Protein AF-A0A8C2LLR8-F1 (afdb_monomer_lite)

Foldseek 3Di:
DPDD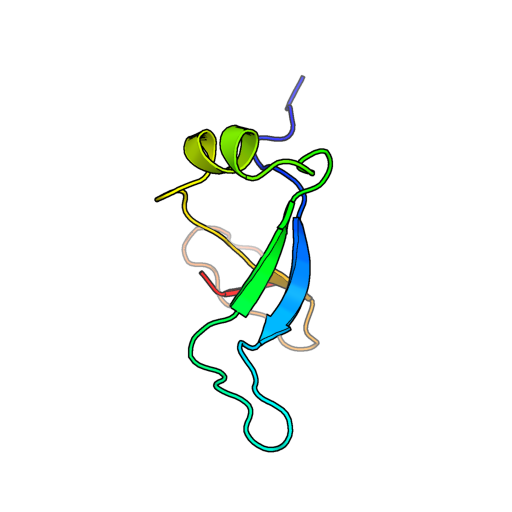PDFDKDFPAADDDPPDGDNVGTDIGTPPDDDPVVCVVVPPDDDKDKDFDDAFDDDPPDPDTGRIDIDD

Secondary structure (DSSP, 8-state):
-----S--EEEEEEEE-SS-EEEEEEEEEETT--STGGGGGGTT----EEEEEEEEEP-TT-SS-EEEEEE-

InterPro domains:
  IPR001780 Large ribosomal subunit protein eL33 [PF01247] (5-58)
  IPR001780 Large ribosomal subunit protein eL33 [PTHR10902] (4-62)
  IPR009000 Translation protein, beta-barrel domain superfamily [SSF50447] (5-57)
  IPR038661 Large ribosomal subunit protein eL33 superfamily [G3DSA:2.40.10.190] (1-71)

Organism: Cricetulus griseus (NCBI:txid10029)

Structure (mmCIF, N/CA/C/O backbone):
data_AF-A0A8C2LLR8-F1
#
_entry.id   AF-A0A8C2LLR8-F1
#
loop_
_atom_site.group_PDB
_atom_site.id
_atom_site.type_symbol
_atom_site.label_atom_id
_atom_site.label_alt_id
_atom_site.label_comp_id
_atom_site.label_asym_id
_atom_site.label_entity_id
_atom_site.label_seq_id
_atom_site.pdbx_PDB_ins_code
_atom_site.Cartn_x
_atom_site.Cartn_y
_atom_site.Cartn_z
_atom_site.occupancy
_atom_site.B_iso_or_equiv
_atom_site.auth_seq_id
_atom_site.auth_comp_id
_atom_site.auth_asym_id
_atom_site.auth_atom_id
_atom_site.pdbx_PDB_model_num
ATOM 1 N N . MET A 1 1 ? -9.593 22.350 -12.621 1.00 42.88 1 MET A N 1
ATOM 2 C CA . MET A 1 1 ? -8.600 21.775 -11.685 1.00 42.88 1 MET A CA 1
ATOM 3 C C . MET A 1 1 ? -8.590 20.270 -11.890 1.00 42.88 1 MET A C 1
ATOM 5 O O . MET A 1 1 ? -9.595 19.637 -11.604 1.00 42.88 1 MET A O 1
ATOM 9 N N . SER A 1 2 ? -7.519 19.708 -12.453 1.00 57.91 2 SER A N 1
ATOM 10 C CA . SER A 1 2 ? -7.361 18.249 -12.524 1.00 57.91 2 SER A CA 1
ATOM 11 C C . SER A 1 2 ? -6.973 17.758 -11.127 1.00 57.91 2 SER A C 1
ATOM 13 O O . SER A 1 2 ? -5.859 18.006 -10.667 1.00 57.91 2 SER A O 1
ATOM 15 N N . GLY A 1 3 ? -7.943 17.215 -10.391 1.00 82.56 3 GLY A N 1
ATOM 16 C CA . GLY A 1 3 ? -7.766 16.750 -9.015 1.00 82.56 3 GLY A CA 1
ATOM 17 C C . GLY A 1 3 ? -7.195 15.333 -8.955 1.00 82.56 3 GLY A C 1
ATOM 18 O O . GLY A 1 3 ? -7.355 14.542 -9.881 1.00 82.56 3 GLY A O 1
ATOM 19 N N . ARG A 1 4 ? -6.534 14.987 -7.845 1.00 87.56 4 ARG A N 1
ATOM 20 C CA . ARG A 1 4 ? -6.044 13.625 -7.594 1.00 87.56 4 ARG A CA 1
ATOM 21 C C . ARG A 1 4 ? -7.236 12.671 -7.422 1.00 87.56 4 ARG A C 1
ATOM 23 O O . ARG A 1 4 ? -8.004 12.832 -6.484 1.00 87.56 4 ARG A O 1
ATOM 30 N N . LEU A 1 5 ? -7.359 11.669 -8.295 1.00 91.88 5 LEU A N 1
ATOM 31 C CA . LEU A 1 5 ? -8.440 10.664 -8.268 1.00 91.88 5 LEU A CA 1
ATOM 32 C C . LEU A 1 5 ? -8.101 9.397 -7.459 1.00 91.88 5 LEU A C 1
ATOM 34 O O . LEU A 1 5 ? -8.839 8.418 -7.495 1.00 91.88 5 LEU A O 1
ATOM 38 N N . TRP A 1 6 ? -6.967 9.390 -6.760 1.00 93.25 6 TRP A N 1
ATOM 39 C CA . TRP A 1 6 ? -6.465 8.241 -6.010 1.00 93.25 6 TRP A CA 1
ATOM 40 C C . TRP A 1 6 ? -6.083 8.634 -4.585 1.00 93.25 6 TRP A C 1
ATOM 42 O O . TRP A 1 6 ? -5.610 9.744 -4.327 1.00 93.25 6 TRP A O 1
ATOM 52 N N . CYS A 1 7 ? -6.249 7.693 -3.661 1.00 93.56 7 CYS A N 1
ATOM 53 C CA . CYS A 1 7 ? -5.811 7.844 -2.280 1.00 93.56 7 CYS A CA 1
ATOM 54 C C . CYS A 1 7 ? -4.370 7.362 -2.152 1.00 93.56 7 CYS A C 1
ATOM 56 O O . CYS A 1 7 ? -4.008 6.301 -2.664 1.00 93.56 7 CYS A O 1
ATOM 58 N N . LYS A 1 8 ? -3.527 8.153 -1.488 1.00 94.62 8 LYS A N 1
ATOM 59 C CA . LYS A 1 8 ? -2.129 7.783 -1.287 1.00 94.62 8 LYS A CA 1
ATOM 60 C C . LYS A 1 8 ? -2.045 6.666 -0.259 1.00 94.62 8 LYS A C 1
ATOM 62 O O . LYS A 1 8 ? -2.658 6.730 0.802 1.00 94.62 8 LYS A O 1
ATOM 67 N N . ALA A 1 9 ? -1.257 5.654 -0.584 1.00 96.06 9 ALA A N 1
ATOM 68 C CA . ALA A 1 9 ? -0.951 4.560 0.313 1.00 96.06 9 ALA A CA 1
ATOM 69 C C . ALA A 1 9 ? 0.537 4.225 0.235 1.00 96.06 9 ALA A C 1
ATOM 71 O O . ALA A 1 9 ? 1.207 4.500 -0.763 1.00 96.06 9 ALA A O 1
ATOM 72 N N . ILE A 1 10 ? 1.047 3.639 1.310 1.00 96.50 10 ILE A N 1
ATOM 73 C CA . ILE A 1 10 ? 2.419 3.162 1.429 1.00 96.50 10 ILE A CA 1
ATOM 74 C C . ILE A 1 10 ? 2.370 1.639 1.499 1.00 96.50 10 ILE A C 1
ATOM 76 O O . ILE A 1 10 ? 1.605 1.074 2.283 1.00 96.50 10 ILE A O 1
ATOM 80 N N . LEU A 1 11 ? 3.205 0.976 0.699 1.00 96.38 11 LEU A N 1
ATOM 81 C CA . LEU A 1 11 ? 3.446 -0.455 0.836 1.00 96.38 11 LEU A CA 1
ATOM 82 C C . LEU A 1 11 ? 4.215 -0.692 2.139 1.00 96.38 11 LEU A C 1
ATOM 84 O O . LEU A 1 11 ? 5.403 -0.392 2.224 1.00 96.38 11 LEU A O 1
ATOM 88 N N . ALA A 1 12 ? 3.527 -1.195 3.162 1.00 95.94 12 ALA A N 1
ATOM 89 C CA . ALA A 1 12 ? 4.130 -1.461 4.466 1.00 95.94 12 ALA A CA 1
ATOM 90 C C . ALA A 1 12 ? 4.951 -2.762 4.462 1.00 95.94 12 ALA A C 1
ATOM 92 O O . ALA A 1 12 ? 5.885 -2.914 5.246 1.00 95.94 12 ALA A O 1
ATOM 93 N N . GLY A 1 13 ? 4.599 -3.700 3.582 1.00 96.69 13 GLY A N 1
ATOM 94 C CA . GLY A 1 13 ? 5.271 -4.983 3.419 1.00 96.69 13 GLY A CA 1
ATOM 95 C C . GLY A 1 13 ? 4.295 -6.057 2.960 1.00 96.69 13 GLY A C 1
ATOM 96 O O . GLY A 1 13 ? 3.195 -5.756 2.504 1.00 96.69 13 GLY A O 1
ATOM 97 N N . TYR A 1 14 ? 4.684 -7.316 3.112 1.00 97.81 14 TYR A N 1
ATOM 98 C CA . TYR A 1 14 ? 3.822 -8.459 2.827 1.00 97.81 14 TYR A CA 1
ATOM 99 C C . TYR A 1 14 ? 3.264 -9.058 4.111 1.00 97.81 14 TYR A C 1
ATOM 101 O O . TYR A 1 14 ? 3.821 -8.884 5.201 1.00 97.81 14 TYR A O 1
ATOM 109 N N . LYS A 1 15 ? 2.175 -9.813 3.982 1.00 97.50 15 LYS A N 1
ATOM 110 C CA . LYS A 1 15 ? 1.648 -10.614 5.083 1.00 97.50 15 LYS A CA 1
ATOM 111 C C . LYS A 1 15 ? 2.735 -11.582 5.550 1.00 97.50 15 LYS A C 1
ATOM 113 O O . LYS A 1 15 ? 3.232 -12.389 4.771 1.00 97.50 15 LYS A O 1
ATOM 118 N N . ARG A 1 16 ? 3.099 -11.537 6.829 1.00 98.00 16 ARG A N 1
ATOM 119 C CA . ARG A 1 16 ? 4.166 -12.381 7.382 1.00 98.00 16 ARG A CA 1
ATOM 120 C C . ARG A 1 16 ? 3.856 -12.846 8.796 1.00 98.00 16 ARG A C 1
ATOM 122 O O . ARG A 1 16 ? 3.100 -12.201 9.516 1.00 98.00 16 ARG A O 1
ATOM 129 N N . GLY A 1 17 ? 4.436 -13.982 9.164 1.00 96.12 17 GLY A N 1
ATOM 130 C CA . GLY A 1 17 ? 4.624 -14.383 10.556 1.00 96.12 17 GLY A CA 1
ATOM 131 C C . GLY A 1 17 ? 6.031 -14.019 11.033 1.00 96.12 17 GLY A C 1
ATOM 132 O O . GLY A 1 17 ? 6.718 -13.204 10.413 1.00 96.12 17 GLY A O 1
ATOM 133 N N . LEU A 1 18 ? 6.477 -14.669 12.111 1.00 96.62 18 LEU A N 1
ATOM 134 C CA . LEU A 1 18 ? 7.831 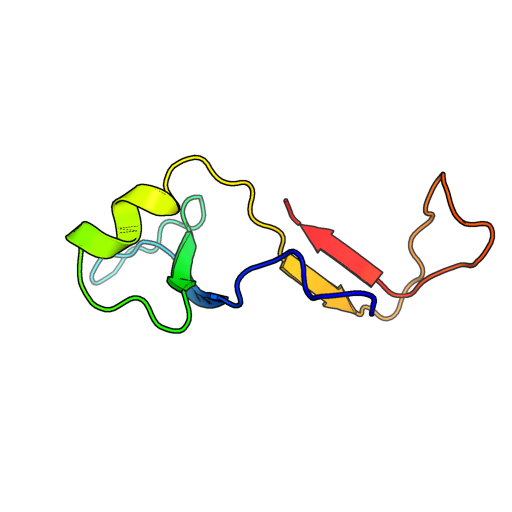-14.488 12.641 1.00 96.62 18 LEU A CA 1
ATOM 135 C C . LEU A 1 18 ? 8.902 -14.879 11.605 1.00 96.62 18 LEU A C 1
ATOM 137 O O . LEU A 1 18 ? 9.805 -14.096 11.328 1.00 96.62 18 LEU A O 1
ATOM 141 N N . TRP A 1 19 ? 8.731 -16.047 10.978 1.00 95.94 19 TRP A N 1
ATOM 142 C CA . TRP A 1 19 ? 9.717 -16.644 10.068 1.00 95.94 19 TRP A CA 1
ATOM 143 C C . TRP A 1 19 ? 9.322 -16.562 8.594 1.00 95.94 19 TRP A C 1
ATOM 145 O O . TRP A 1 19 ? 10.155 -16.283 7.741 1.00 95.94 19 TRP A O 1
ATOM 155 N N . ASN A 1 20 ? 8.038 -16.775 8.297 1.00 95.88 20 ASN A N 1
ATOM 156 C CA . ASN A 1 20 ? 7.573 -16.941 6.923 1.00 95.88 20 ASN A CA 1
ATOM 157 C C . ASN A 1 20 ? 6.852 -15.694 6.423 1.00 95.88 20 ASN A C 1
ATOM 159 O O . ASN A 1 20 ? 5.89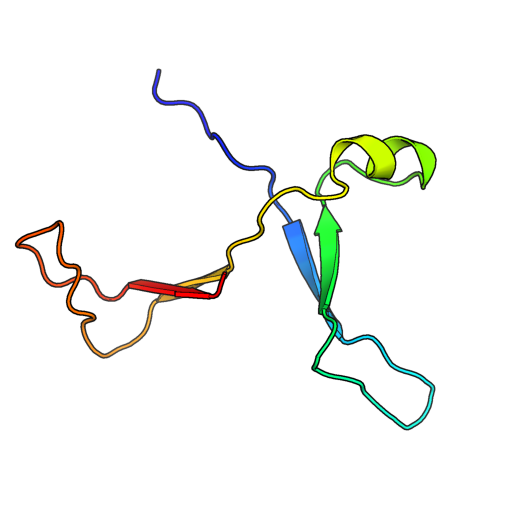5 -15.222 7.052 1.00 95.88 20 ASN A O 1
ATOM 163 N N . GLN A 1 21 ? 7.271 -15.219 5.256 1.00 97.38 21 GLN A N 1
ATOM 164 C CA . GLN A 1 21 ? 6.596 -14.185 4.487 1.00 97.38 21 GLN A CA 1
ATOM 165 C C . GLN A 1 21 ? 5.686 -14.828 3.429 1.00 97.38 21 GLN A C 1
ATOM 167 O O . GLN A 1 21 ? 5.943 -15.935 2.968 1.00 97.38 21 GLN A O 1
ATOM 172 N N . ARG A 1 22 ? 4.555 -14.186 3.133 1.00 97.69 22 ARG A N 1
ATOM 173 C CA . ARG A 1 22 ? 3.580 -14.612 2.126 1.00 97.69 22 ARG A CA 1
ATOM 174 C C . ARG A 1 22 ? 3.364 -13.463 1.149 1.00 97.69 22 ARG A C 1
ATOM 176 O O . ARG A 1 22 ? 2.567 -12.563 1.404 1.00 97.69 22 ARG A O 1
ATOM 183 N N . GLU A 1 23 ? 4.077 -13.508 0.035 1.00 96.06 23 GLU A N 1
ATOM 184 C CA . GLU A 1 23 ? 4.193 -12.421 -0.944 1.00 96.06 23 GLU A CA 1
ATOM 185 C C . GLU A 1 23 ? 2.913 -12.201 -1.761 1.00 96.06 23 GLU A C 1
ATOM 187 O O . GLU A 1 23 ? 2.686 -11.106 -2.261 1.00 96.06 23 GLU A O 1
ATOM 192 N N . HIS A 1 24 ? 2.029 -13.203 -1.836 1.00 96.31 24 HIS A N 1
ATOM 193 C CA . HIS A 1 24 ? 0.746 -13.097 -2.546 1.00 96.31 24 HIS A CA 1
ATOM 194 C C . HIS A 1 24 ? -0.240 -12.106 -1.903 1.00 96.31 24 HIS A C 1
ATOM 196 O O . HIS A 1 24 ? -1.303 -11.845 -2.460 1.00 96.31 24 HIS A O 1
ATOM 202 N N . THR A 1 25 ? 0.053 -11.577 -0.709 1.00 96.50 25 THR A N 1
ATOM 203 C CA . THR A 1 25 ? -0.774 -10.552 -0.061 1.00 96.50 25 THR A CA 1
ATOM 204 C C . THR A 1 25 ? 0.098 -9.433 0.485 1.00 96.50 25 THR A C 1
ATOM 206 O O . THR A 1 25 ? 0.869 -9.623 1.428 1.00 96.50 25 THR A O 1
ATOM 209 N N . ALA A 1 26 ? -0.072 -8.244 -0.084 1.00 96.94 26 ALA A N 1
ATOM 210 C CA . ALA A 1 26 ? 0.555 -7.018 0.384 1.00 96.94 26 ALA A CA 1
ATOM 211 C C . ALA A 1 26 ? -0.263 -6.353 1.503 1.00 96.94 26 ALA A C 1
ATOM 213 O O . ALA A 1 26 ? -1.491 -6.425 1.535 1.00 96.94 26 ALA A O 1
ATOM 214 N N . LEU A 1 27 ? 0.434 -5.676 2.410 1.00 96.19 27 LEU A N 1
ATOM 215 C CA . LEU A 1 27 ? -0.129 -4.804 3.432 1.00 96.19 27 LEU A CA 1
ATOM 216 C C . LEU A 1 27 ? 0.057 -3.352 2.988 1.00 96.19 27 LEU A C 1
ATOM 218 O O . LEU A 1 27 ? 1.182 -2.892 2.772 1.00 96.19 27 LEU A O 1
ATOM 222 N N . LEU A 1 28 ? -1.052 -2.627 2.869 1.00 96.06 28 LEU A N 1
ATOM 223 C CA . LEU A 1 28 ? -1.078 -1.232 2.441 1.00 96.06 28 LEU A CA 1
ATOM 224 C C . LEU A 1 28 ? -1.518 -0.345 3.604 1.00 96.06 28 LEU A C 1
ATOM 226 O O . LEU A 1 28 ? -2.553 -0.590 4.221 1.00 96.06 28 LEU A O 1
ATOM 230 N N . LYS A 1 29 ? -0.741 0.702 3.884 1.00 95.88 29 LYS A N 1
ATOM 231 C CA . LYS A 1 29 ? -1.112 1.755 4.832 1.00 95.88 29 LYS A CA 1
ATOM 232 C C . LYS A 1 29 ? -1.632 2.955 4.055 1.00 95.88 29 LYS A C 1
ATOM 234 O O . LYS A 1 29 ? -0.850 3.639 3.397 1.00 95.88 29 LYS A O 1
ATOM 239 N N . ILE A 1 30 ? -2.935 3.191 4.126 1.00 95.88 30 ILE A N 1
ATOM 240 C CA . ILE A 1 30 ? -3.586 4.331 3.476 1.00 95.88 30 ILE A CA 1
ATOM 241 C C . ILE A 1 30 ? -3.335 5.584 4.322 1.00 95.88 30 ILE A C 1
ATOM 243 O O . ILE A 1 30 ? -3.391 5.542 5.551 1.00 95.88 30 ILE A O 1
ATOM 247 N N . GLU A 1 31 ? -2.994 6.694 3.673 1.00 95.38 31 GLU A N 1
ATOM 248 C CA . GLU A 1 31 ? -2.792 7.975 4.348 1.00 95.38 31 GLU A CA 1
ATOM 249 C C . GLU A 1 31 ? -4.112 8.465 4.960 1.00 95.38 31 GLU A C 1
ATOM 251 O O . GLU A 1 31 ? -5.138 8.498 4.284 1.00 95.38 31 GLU A O 1
ATOM 256 N N . GLY A 1 32 ? -4.086 8.836 6.243 1.00 93.88 32 GLY A N 1
ATOM 257 C CA . GLY A 1 32 ? -5.263 9.334 6.960 1.00 93.88 32 GLY A CA 1
ATOM 258 C C . GLY A 1 32 ? -6.229 8.264 7.480 1.00 93.88 32 GLY A C 1
ATOM 259 O O . GLY A 1 32 ? -7.259 8.637 8.022 1.00 93.88 32 GLY A O 1
ATOM 260 N N . VAL A 1 33 ? -5.907 6.972 7.346 1.00 94.88 33 VAL A N 1
ATOM 261 C CA . VA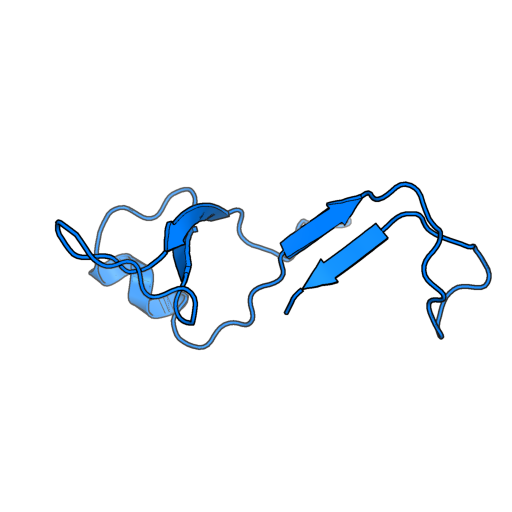L A 1 33 ? -6.716 5.866 7.888 1.00 94.88 33 VAL A CA 1
ATOM 262 C C . VAL A 1 33 ? -5.974 5.214 9.049 1.00 94.88 33 VAL A C 1
ATOM 264 O O . VAL A 1 33 ? -4.872 4.681 8.869 1.00 94.88 33 VAL A O 1
ATOM 267 N N . TYR A 1 34 ? -6.573 5.252 10.238 1.00 94.56 34 TYR A N 1
ATOM 268 C CA . TYR A 1 34 ? -5.959 4.735 11.469 1.00 94.56 34 TYR A CA 1
ATOM 269 C C . TYR A 1 34 ? -6.857 3.756 12.222 1.00 94.56 34 TYR A C 1
ATOM 271 O O . TYR A 1 34 ? -6.340 2.883 12.923 1.00 94.56 34 TYR A O 1
ATOM 279 N N . ALA A 1 35 ? -8.176 3.872 12.063 1.00 95.44 35 ALA A N 1
ATOM 280 C CA . ALA A 1 35 ? -9.137 2.950 12.651 1.00 95.44 35 ALA A CA 1
ATOM 281 C C . ALA A 1 35 ? -9.560 1.874 11.643 1.00 95.44 35 ALA A C 1
ATOM 283 O O . ALA A 1 35 ? -9.524 2.076 10.429 1.00 95.44 35 ALA A O 1
ATOM 284 N N . ARG A 1 36 ? -9.989 0.712 12.144 1.00 93.88 36 ARG A N 1
ATOM 285 C CA . ARG A 1 36 ? -10.492 -0.376 11.291 1.00 93.88 36 ARG A CA 1
ATOM 286 C C . ARG A 1 36 ? -11.782 0.033 10.582 1.00 93.88 36 ARG A C 1
ATOM 288 O O . ARG A 1 36 ? -11.989 -0.320 9.429 1.00 93.88 36 ARG A O 1
ATOM 295 N N . ASP A 1 37 ? -12.609 0.797 11.262 1.00 95.12 37 ASP A N 1
ATOM 296 C CA . ASP A 1 37 ? -13.936 1.230 10.843 1.00 95.12 37 ASP A CA 1
ATOM 297 C C . ASP A 1 37 ? -13.832 2.118 9.587 1.00 95.12 37 ASP A C 1
ATOM 299 O O . ASP A 1 37 ? -14.575 1.967 8.624 1.00 95.12 37 ASP A O 1
ATOM 303 N N . GLU A 1 38 ? -12.798 2.963 9.534 1.00 93.81 38 GLU A N 1
ATOM 304 C CA . GLU A 1 38 ? -12.466 3.816 8.386 1.00 93.81 38 GLU A CA 1
ATOM 305 C C . GLU A 1 38 ? -11.998 3.017 7.155 1.00 93.81 38 GLU A C 1
ATOM 307 O O . GLU A 1 38 ? -12.083 3.502 6.024 1.00 93.81 38 GLU A O 1
ATOM 312 N N . THR A 1 39 ? -11.501 1.785 7.341 1.00 94.06 39 THR A N 1
ATOM 313 C CA . THR A 1 39 ? -11.013 0.956 6.223 1.00 94.06 39 THR A CA 1
ATOM 314 C C . THR A 1 39 ? -12.140 0.417 5.350 1.00 94.06 39 THR A C 1
ATOM 316 O O . THR A 1 39 ? -11.891 0.090 4.189 1.00 94.06 39 THR A O 1
ATOM 319 N N . GLU A 1 40 ? -13.371 0.362 5.866 1.00 95.12 40 GLU A N 1
ATOM 320 C CA . GLU A 1 40 ? -14.522 -0.232 5.181 1.00 95.12 40 GLU A CA 1
ATOM 321 C C . GLU A 1 40 ? -14.795 0.427 3.822 1.00 95.12 40 GLU A C 1
ATOM 323 O O . GLU A 1 40 ? -15.047 -0.260 2.833 1.00 95.12 40 GLU A O 1
ATOM 328 N N . PHE A 1 41 ? -14.612 1.747 3.730 1.00 93.56 41 PHE A N 1
ATOM 329 C CA . PHE A 1 41 ? -14.758 2.500 2.482 1.00 93.56 41 PHE A CA 1
ATOM 330 C C . PHE A 1 41 ? -13.805 2.036 1.361 1.00 93.56 41 PHE A C 1
ATOM 332 O O . PHE A 1 41 ? -14.131 2.128 0.172 1.00 93.56 41 PHE A O 1
ATOM 339 N N . TYR A 1 42 ? -12.617 1.548 1.727 1.00 94.81 42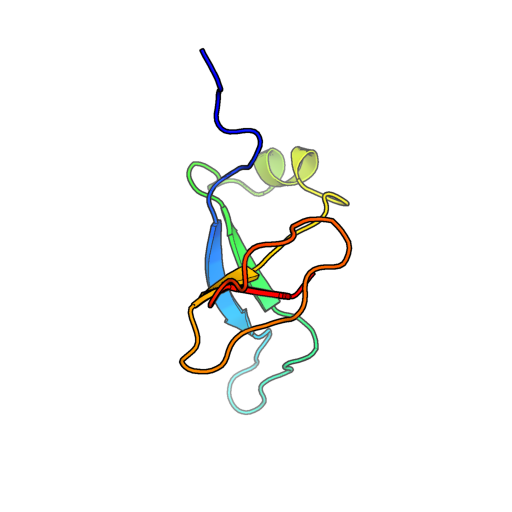 TYR A N 1
ATOM 340 C CA . TYR A 1 42 ? -11.549 1.179 0.795 1.00 94.81 42 TYR A CA 1
ATOM 341 C C . TYR A 1 42 ? -11.579 -0.294 0.382 1.00 94.81 42 TYR A C 1
ATOM 343 O O . TYR A 1 42 ? -10.863 -0.688 -0.544 1.00 94.81 42 TYR A O 1
ATOM 351 N N . LEU A 1 43 ? -12.408 -1.115 1.029 1.00 93.75 43 LEU A N 1
ATOM 352 C CA . LEU A 1 43 ? -12.551 -2.522 0.675 1.00 93.75 43 LEU A CA 1
ATOM 353 C C . LEU A 1 43 ? -13.086 -2.666 -0.759 1.00 93.75 43 LEU A C 1
ATOM 355 O O . LEU A 1 43 ? -14.025 -1.991 -1.178 1.00 93.75 43 LEU A O 1
ATOM 359 N N . GLY A 1 44 ? -12.446 -3.537 -1.542 1.00 93.75 44 GLY A N 1
ATOM 360 C CA . GLY A 1 44 ? -12.816 -3.808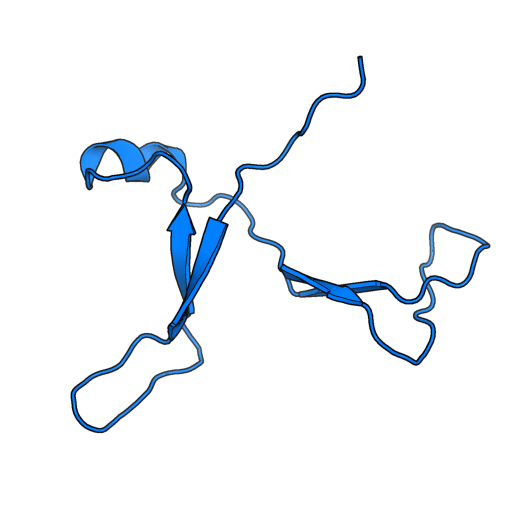 -2.936 1.00 93.75 44 GLY A CA 1
ATOM 361 C C . GLY A 1 44 ? -12.392 -2.743 -3.956 1.00 93.75 44 GLY A C 1
ATOM 362 O O . GLY A 1 44 ? -12.658 -2.909 -5.147 1.00 93.75 44 GLY A O 1
ATOM 363 N N . LYS A 1 45 ? -11.722 -1.658 -3.543 1.00 95.50 45 LYS A N 1
ATOM 364 C CA . LYS A 1 45 ? -11.142 -0.689 -4.488 1.00 95.50 45 LYS A CA 1
ATOM 365 C C . LYS A 1 45 ? -9.924 -1.294 -5.197 1.00 95.50 45 LYS A C 1
ATOM 367 O O . LYS A 1 45 ? -9.201 -2.105 -4.627 1.00 95.50 45 LYS A O 1
ATOM 372 N N . ARG A 1 46 ? -9.683 -0.875 -6.445 1.00 95.50 46 ARG A N 1
ATOM 373 C CA . ARG A 1 46 ? -8.473 -1.253 -7.194 1.00 95.50 46 ARG A CA 1
ATOM 374 C C . ARG A 1 46 ? -7.264 -0.500 -6.645 1.00 95.50 46 ARG A C 1
ATOM 376 O O . ARG A 1 46 ? -7.358 0.693 -6.358 1.00 95.50 46 ARG A O 1
ATOM 383 N N . CYS A 1 47 ? -6.135 -1.188 -6.551 1.00 95.06 47 CYS A N 1
ATOM 384 C CA . CYS A 1 47 ? -4.851 -0.599 -6.199 1.00 95.06 47 CYS A CA 1
ATOM 385 C C . CYS A 1 47 ? -3.952 -0.581 -7.436 1.00 95.06 47 CYS A C 1
ATOM 387 O O . CYS A 1 47 ? -4.155 -1.346 -8.369 1.00 95.06 47 CYS A O 1
ATOM 389 N N . ALA A 1 48 ? -2.995 0.338 -7.467 1.00 95.44 48 ALA A N 1
ATOM 390 C CA . ALA A 1 48 ? -1.987 0.376 -8.511 1.00 95.44 48 ALA A CA 1
ATOM 391 C C . ALA A 1 48 ? -0.668 0.852 -7.909 1.00 95.44 48 ALA A C 1
ATOM 393 O O . ALA A 1 48 ? -0.629 1.858 -7.194 1.00 95.44 48 ALA A O 1
ATOM 394 N N . TYR A 1 49 ? 0.412 0.141 -8.204 1.00 94.94 49 TYR A N 1
ATOM 395 C CA . TYR A 1 49 ? 1.768 0.536 -7.864 1.00 94.94 49 TYR A CA 1
ATOM 396 C C . TYR A 1 49 ? 2.461 1.058 -9.117 1.00 94.94 49 TYR A C 1
ATOM 398 O O . TYR A 1 49 ? 2.763 0.296 -10.033 1.00 94.94 49 TYR A O 1
ATOM 406 N N . VAL A 1 50 ? 2.687 2.371 -9.154 1.00 93.06 50 VAL A N 1
ATOM 407 C CA . VAL A 1 50 ? 3.331 3.059 -10.276 1.00 93.06 50 VAL A CA 1
ATOM 408 C C . VAL A 1 50 ? 4.796 3.302 -9.944 1.00 93.06 50 VAL A C 1
ATOM 410 O O . VAL A 1 50 ? 5.108 3.925 -8.927 1.00 93.06 50 VAL A O 1
ATOM 413 N N . TYR A 1 51 ? 5.695 2.853 -10.815 1.00 93.12 51 TYR A N 1
ATOM 414 C CA . TYR A 1 51 ? 7.133 3.067 -10.670 1.00 93.12 51 TYR A CA 1
ATOM 415 C C . TYR A 1 51 ? 7.786 3.410 -12.010 1.00 93.12 51 TYR A C 1
ATOM 417 O O . TYR A 1 51 ? 7.201 3.226 -13.077 1.00 93.12 51 TYR A O 1
ATOM 425 N N . LYS A 1 52 ? 9.005 3.952 -11.951 1.00 91.12 52 LYS A N 1
ATOM 426 C CA . LYS A 1 52 ? 9.819 4.233 -13.137 1.00 91.12 52 LYS A CA 1
ATOM 427 C C . LYS A 1 52 ? 10.892 3.163 -13.298 1.00 91.12 52 LYS A C 1
ATOM 429 O O . LYS A 1 52 ? 11.488 2.756 -12.302 1.00 91.12 52 LYS A O 1
ATOM 434 N N . ALA A 1 53 ? 11.181 2.756 -14.529 1.00 89.50 53 ALA A N 1
ATOM 435 C CA . ALA A 1 53 ? 12.297 1.866 -14.836 1.00 89.50 53 ALA A CA 1
ATOM 436 C C . ALA A 1 53 ? 13.124 2.379 -16.022 1.00 89.50 53 ALA A C 1
ATOM 438 O O . ALA A 1 53 ? 12.716 3.280 -16.747 1.00 89.50 53 ALA A O 1
ATOM 439 N N . LYS A 1 54 ? 14.313 1.798 -16.217 1.00 87.50 54 LYS A N 1
ATOM 440 C CA . LYS A 1 54 ? 15.261 2.233 -17.255 1.00 87.50 54 LYS A CA 1
ATOM 441 C C . LYS A 1 54 ? 14.744 2.003 -18.676 1.00 87.50 54 LYS A C 1
ATOM 443 O O . LYS A 1 54 ? 15.007 2.817 -19.550 1.00 87.50 54 LYS A O 1
ATOM 448 N N . ASN A 1 55 ? 14.028 0.908 -18.903 1.00 85.06 55 ASN A N 1
ATOM 449 C CA . ASN A 1 55 ? 13.574 0.524 -20.236 1.00 85.06 55 ASN A CA 1
ATOM 450 C C . ASN A 1 55 ? 12.164 1.050 -20.491 1.00 85.06 55 ASN A C 1
ATOM 452 O O . ASN A 1 55 ? 11.340 1.058 -19.576 1.00 85.06 55 ASN A O 1
ATOM 456 N N . ASN A 1 56 ? 11.888 1.435 -21.731 1.00 78.94 56 ASN A N 1
ATOM 457 C CA . ASN A 1 56 ? 10.578 1.934 -22.127 1.00 78.94 56 ASN A CA 1
ATOM 458 C C . ASN A 1 56 ? 9.546 0.811 -22.152 1.00 78.94 56 ASN A C 1
ATOM 460 O O . ASN A 1 56 ? 9.838 -0.302 -22.593 1.00 78.94 56 ASN A O 1
ATOM 464 N N . THR A 1 57 ? 8.340 1.126 -21.699 1.00 76.25 57 THR A N 1
ATOM 465 C CA . THR A 1 57 ? 7.155 0.301 -21.921 1.00 76.25 57 THR A CA 1
ATOM 466 C C . THR A 1 57 ? 6.402 0.818 -23.129 1.00 76.25 57 THR A C 1
ATOM 468 O O . THR A 1 57 ? 6.265 2.026 -23.333 1.00 76.25 57 THR A O 1
ATOM 471 N N . MET A 1 58 ? 5.910 -0.117 -23.938 1.00 71.25 58 MET A N 1
ATOM 472 C CA . MET A 1 58 ? 4.931 0.197 -24.964 1.00 71.25 58 MET A CA 1
ATOM 473 C C . MET A 1 58 ? 3.579 0.383 -24.276 1.00 71.25 58 MET A C 1
ATOM 475 O O . MET A 1 58 ? 3.100 -0.524 -23.595 1.00 71.25 58 MET A O 1
ATOM 479 N N . TRP A 1 59 ? 2.976 1.553 -24.449 1.00 72.00 59 TRP A N 1
ATOM 480 C CA . TRP A 1 59 ? 1.605 1.820 -24.034 1.00 72.00 59 TRP A CA 1
ATOM 481 C C . TRP A 1 59 ? 0.748 1.923 -25.288 1.00 72.00 59 TRP A C 1
ATOM 483 O O . TRP A 1 59 ? 1.027 2.740 -26.155 1.00 72.00 59 TRP A O 1
ATOM 493 N N . GLU A 1 60 ? -0.304 1.111 -25.382 1.00 66.69 60 GLU A N 1
ATOM 494 C CA . GLU A 1 60 ? -1.162 1.054 -26.578 1.00 66.69 60 GLU A CA 1
ATOM 495 C C . GLU A 1 60 ? -1.867 2.386 -26.893 1.00 66.69 60 GLU A C 1
ATOM 497 O O . GLU A 1 60 ? -2.279 2.612 -28.024 1.00 66.69 60 GLU A O 1
ATOM 502 N N . LEU A 1 61 ? -2.012 3.267 -25.898 1.00 67.94 61 LEU A N 1
ATOM 503 C CA . LEU A 1 61 ? -2.794 4.504 -25.988 1.00 67.94 61 LEU A CA 1
ATOM 504 C C . LEU A 1 61 ? -1.947 5.783 -26.069 1.00 67.94 61 LEU A C 1
ATOM 506 O O . LEU A 1 61 ? -2.517 6.872 -26.129 1.00 67.94 61 LEU A O 1
ATOM 510 N N . SER A 1 62 ? -0.616 5.688 -26.041 1.00 65.56 62 SER A N 1
ATOM 511 C CA . SER A 1 62 ? 0.256 6.858 -26.175 1.00 65.56 62 SER A CA 1
ATOM 512 C C . SER A 1 62 ? 1.397 6.578 -27.140 1.00 65.56 62 SER A C 1
ATOM 514 O O . SER A 1 62 ? 2.177 5.657 -26.914 1.00 65.56 62 SER A O 1
ATOM 516 N N . ASP A 1 63 ? 1.537 7.425 -28.160 1.00 63.00 63 ASP A N 1
ATOM 517 C CA . ASP A 1 63 ? 2.633 7.348 -29.136 1.00 63.00 63 ASP A CA 1
ATOM 518 C C . ASP A 1 63 ? 4.022 7.546 -28.493 1.00 63.00 63 ASP A C 1
ATOM 520 O O . ASP A 1 63 ? 5.039 7.088 -29.011 1.00 63.00 63 ASP A O 1
ATOM 524 N N . GLU A 1 64 ? 4.071 8.173 -27.315 1.00 70.19 64 GLU A N 1
ATOM 525 C CA . GLU A 1 64 ? 5.300 8.424 -26.567 1.00 70.19 64 GLU A CA 1
ATOM 526 C C . GLU A 1 64 ? 5.742 7.207 -25.746 1.00 70.19 64 GLU A C 1
ATOM 528 O O . GLU A 1 64 ? 4.982 6.616 -24.972 1.00 70.19 64 GLU A O 1
ATOM 533 N N . HIS A 1 65 ? 7.021 6.861 -25.865 1.00 66.94 65 HIS A N 1
ATOM 534 C CA . HIS A 1 65 ? 7.628 5.795 -25.079 1.00 66.94 65 HIS A CA 1
ATOM 535 C C . HIS A 1 65 ? 7.911 6.281 -23.655 1.00 66.94 65 HIS A C 1
ATOM 537 O O . HIS A 1 65 ? 8.787 7.115 -23.423 1.00 66.94 65 HIS A O 1
ATOM 543 N N . LEU A 1 66 ? 7.176 5.740 -22.684 1.00 76.62 66 LEU A N 1
ATOM 544 C CA . LEU A 1 66 ? 7.293 6.135 -21.285 1.00 76.62 66 LEU A CA 1
ATOM 545 C C . LEU A 1 66 ? 8.119 5.118 -20.492 1.00 76.62 66 LEU A C 1
ATOM 547 O O . LEU A 1 66 ? 8.003 3.907 -20.649 1.00 76.62 66 LEU A O 1
ATOM 551 N N . HIS A 1 67 ? 8.907 5.622 -19.549 1.00 82.00 67 HIS A N 1
ATOM 552 C CA . HIS A 1 67 ? 9.679 4.827 -18.587 1.00 82.00 67 HIS A CA 1
ATOM 553 C C . HIS A 1 67 ? 8.833 4.324 -17.399 1.00 82.00 67 HIS A C 1
ATOM 555 O O . HIS A 1 67 ? 9.366 4.081 -16.316 1.00 82.00 67 HIS A O 1
ATOM 561 N N . ILE A 1 68 ? 7.508 4.251 -17.542 1.00 88.25 68 ILE A N 1
ATOM 562 C CA . ILE A 1 68 ? 6.565 4.025 -16.437 1.00 88.25 68 ILE A CA 1
ATOM 563 C C . ILE A 1 68 ? 6.057 2.585 -16.476 1.00 88.25 68 ILE A C 1
ATOM 565 O O . ILE A 1 68 ? 5.724 2.070 -17.537 1.00 88.25 68 ILE A O 1
ATOM 569 N N . TYR A 1 69 ? 5.967 1.951 -15.312 1.00 88.88 69 TYR A N 1
ATOM 570 C CA . TYR A 1 69 ? 5.414 0.613 -15.128 1.00 88.88 69 TYR A CA 1
ATOM 571 C C . TYR A 1 69 ? 4.353 0.655 -14.038 1.00 88.88 69 TYR A C 1
ATOM 573 O O . TYR A 1 69 ? 4.457 1.427 -13.079 1.00 88.88 69 TYR A O 1
ATOM 581 N N . ILE A 1 70 ? 3.329 -0.177 -14.203 1.00 91.38 70 ILE A N 1
ATOM 582 C CA . ILE A 1 70 ? 2.193 -0.248 -13.293 1.00 91.38 70 ILE A CA 1
ATOM 583 C C . ILE A 1 70 ? 1.926 -1.711 -12.962 1.00 91.38 70 ILE A C 1
ATOM 585 O O . ILE A 1 70 ? 1.840 -2.548 -13.858 1.00 91.38 70 ILE A O 1
ATOM 589 N N . ILE A 1 71 ? 1.785 -1.999 -11.673 1.00 92.50 71 ILE A N 1
ATOM 590 C CA . ILE A 1 71 ? 1.284 -3.278 -11.164 1.00 92.50 71 ILE A CA 1
ATOM 591 C C . ILE A 1 71 ? -0.096 -2.998 -10.572 1.00 92.50 71 ILE A C 1
ATOM 593 O O . ILE A 1 71 ? -0.204 -2.124 -9.711 1.00 92.50 71 ILE A O 1
ATOM 597 N N . PHE A 1 72 ? -1.127 -3.691 -11.055 1.00 90.75 72 PHE A N 1
ATOM 598 C CA . PHE A 1 72 ? -2.498 -3.607 -10.539 1.00 90.75 72 PHE A CA 1
ATOM 599 C C . PHE A 1 72 ? -2.783 -4.714 -9.522 1.00 90.75 72 PHE A C 1
ATOM 601 O O . PHE A 1 72 ? -2.208 -5.813 -9.687 1.00 90.75 72 PHE A O 1
#

pLDDT: mean 89.1, std 11.34, range [42.88, 98.0]

Radius of gyration: 15.92 Å; chains: 1; bounding box: 30×39×42 Å

Sequence (72 aa):
MSGRLWCKAILAGYKRGLWNQREHTALLKIEGVYARDETEFYLGKRCAYVYKAKNNTMWELSDEHLHIYIIF